Protein AF-A0A7S0DY33-F1 (afdb_monomer_lite)

pLDDT: mean 91.21, std 6.56, range [60.06, 97.56]

Radius of gyration: 19.03 Å; chains: 1; bounding box: 48×40×44 Å

Organism: NCBI:txid33657

InterPro domains:
  IPR036188 FAD/NAD(P)-binding domain superfamily [G3DSA:3.50.50.60] (1-109)

Sequence (123 aa):
GPGGRTAHRRATLADGTEVSFDHAAPYFRAQSPEFKALLREWQSAGHAAPWSEAGDDVWVGTPSNHAICRMLAAQVAEAGGSLLYGRHVRQAQYEAGTEEWSLLATNRQPAPDGTQEERHQFD

Structure (mmCIF, N/CA/C/O backbone):
data_AF-A0A7S0DY33-F1
#
_entry.id   AF-A0A7S0DY33-F1
#
loop_
_atom_site.group_PDB
_atom_site.id
_atom_site.type_symbol
_atom_site.label_atom_id
_atom_site.label_alt_id
_atom_site.label_comp_id
_atom_site.label_asym_id
_atom_site.label_entity_id
_atom_site.label_seq_id
_atom_site.pdbx_PDB_ins_code
_atom_site.Cartn_x
_atom_site.Cartn_y
_atom_site.Cartn_z
_atom_site.occupancy
_atom_site.B_iso_or_equiv
_atom_site.auth_seq_id
_atom_site.auth_comp_id
_atom_site.auth_asym_id
_atom_site.auth_atom_id
_atom_site.pdbx_PDB_model_num
ATOM 1 N N . GLY A 1 1 ? 1.988 7.575 3.597 1.00 75.38 1 GLY A N 1
ATOM 2 C CA . GLY A 1 1 ? 1.135 7.043 2.522 1.00 75.38 1 GLY A CA 1
ATOM 3 C C . GLY A 1 1 ? 1.029 5.532 2.632 1.00 75.38 1 GLY A C 1
ATOM 4 O O . GLY A 1 1 ? 1.730 4.955 3.463 1.00 75.38 1 GLY A O 1
ATOM 5 N N . PRO A 1 2 ? 0.163 4.906 1.825 1.00 83.81 2 PRO A N 1
ATOM 6 C CA . PRO A 1 2 ? -0.108 3.471 1.875 1.00 83.81 2 PRO A CA 1
ATOM 7 C C . PRO A 1 2 ? 1.051 2.707 1.227 1.00 83.81 2 PRO A C 1
ATOM 9 O O . PRO A 1 2 ? 1.524 3.107 0.174 1.00 83.81 2 PRO A O 1
ATOM 12 N N . GLY A 1 3 ? 1.562 1.632 1.821 1.00 85.12 3 GLY A N 1
ATOM 13 C CA . GLY A 1 3 ? 2.568 0.818 1.120 1.00 85.12 3 GLY A CA 1
ATOM 14 C C . GLY A 1 3 ? 3.447 -0.052 1.998 1.00 85.12 3 GLY A C 1
ATOM 15 O O . GLY A 1 3 ? 3.773 -1.167 1.615 1.00 85.12 3 GLY A O 1
ATOM 16 N N . GLY A 1 4 ? 3.821 0.394 3.199 1.00 86.25 4 GLY A N 1
ATOM 17 C CA . GLY A 1 4 ? 4.673 -0.410 4.085 1.00 86.25 4 GLY A CA 1
ATOM 18 C C . GLY A 1 4 ? 5.933 -0.928 3.369 1.00 86.25 4 GLY A C 1
ATOM 19 O O . GLY A 1 4 ? 6.825 -0.150 3.042 1.00 86.25 4 GLY A O 1
ATOM 20 N N . ARG A 1 5 ? 5.994 -2.238 3.089 1.00 87.50 5 ARG A N 1
ATOM 21 C CA . ARG A 1 5 ? 7.114 -2.904 2.389 1.00 87.50 5 ARG A CA 1
ATOM 22 C C . ARG A 1 5 ? 7.119 -2.741 0.859 1.00 87.50 5 ARG A C 1
ATOM 24 O O . ARG A 1 5 ? 8.043 -3.215 0.213 1.00 87.50 5 ARG A O 1
ATOM 31 N N . THR A 1 6 ? 6.145 -2.056 0.271 1.00 85.69 6 THR A N 1
ATOM 32 C CA . THR A 1 6 ? 6.172 -1.625 -1.141 1.00 85.69 6 THR A CA 1
ATOM 33 C C . THR A 1 6 ? 6.531 -0.143 -1.273 1.00 85.69 6 THR A C 1
ATOM 35 O O . THR A 1 6 ? 6.290 0.471 -2.306 1.00 85.69 6 THR A O 1
ATOM 38 N N . ALA A 1 7 ? 7.065 0.470 -0.208 1.00 82.19 7 ALA A N 1
ATOM 39 C CA . ALA A 1 7 ? 7.352 1.895 -0.193 1.00 82.19 7 ALA A CA 1
ATOM 40 C C . ALA A 1 7 ? 8.404 2.298 -1.236 1.00 82.19 7 ALA A C 1
ATOM 42 O O . ALA A 1 7 ? 9.498 1.734 -1.314 1.00 82.19 7 ALA A O 1
ATOM 43 N N . HIS A 1 8 ? 8.061 3.365 -1.947 1.00 84.31 8 HIS A N 1
ATOM 44 C CA . HIS A 1 8 ? 8.905 4.058 -2.900 1.00 84.31 8 HIS A CA 1
ATOM 45 C C . HIS A 1 8 ? 9.634 5.208 -2.194 1.00 84.31 8 HIS A C 1
ATOM 47 O O . HIS A 1 8 ? 8.997 6.049 -1.549 1.00 84.31 8 HIS A O 1
ATOM 53 N N . ARG A 1 9 ? 10.968 5.230 -2.261 1.00 87.44 9 ARG A N 1
ATOM 54 C CA . ARG A 1 9 ? 11.802 6.273 -1.646 1.00 87.44 9 ARG A CA 1
ATOM 55 C C . ARG A 1 9 ? 12.255 7.284 -2.690 1.00 87.44 9 ARG A C 1
ATOM 57 O O . ARG A 1 9 ? 12.422 6.940 -3.852 1.00 87.44 9 ARG A O 1
ATOM 64 N N . ARG A 1 10 ? 12.466 8.522 -2.242 1.00 90.81 10 ARG A N 1
ATOM 65 C CA . ARG A 1 10 ? 13.080 9.611 -3.011 1.00 90.81 10 ARG A CA 1
ATOM 66 C C . ARG A 1 10 ? 14.339 10.072 -2.289 1.00 90.81 10 ARG A C 1
ATOM 68 O O . ARG A 1 10 ? 14.338 10.094 -1.056 1.00 90.81 10 ARG A O 1
ATOM 75 N N . ALA A 1 11 ? 15.379 10.405 -3.037 1.00 91.62 11 ALA A N 1
ATOM 76 C CA . ALA A 1 11 ? 16.625 10.936 -2.511 1.00 91.62 11 ALA A CA 1
ATOM 77 C C . ALA A 1 11 ? 17.235 11.933 -3.497 1.0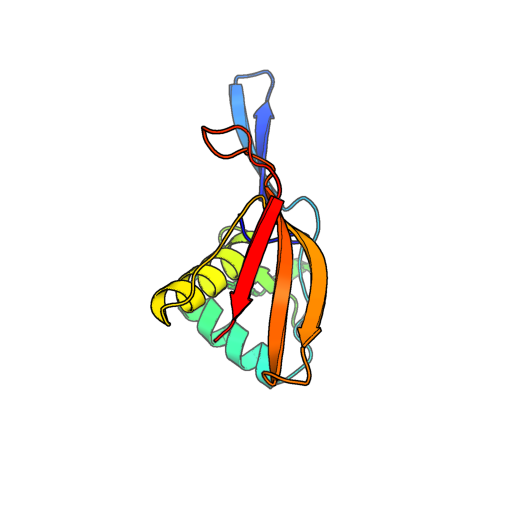0 91.62 11 ALA A C 1
ATOM 79 O O . ALA A 1 11 ? 17.166 11.726 -4.706 1.00 91.62 11 ALA A O 1
ATOM 80 N N . THR A 1 12 ? 17.878 12.962 -2.961 1.00 96.50 12 THR A N 1
ATOM 81 C CA . THR A 1 12 ? 18.673 13.919 -3.729 1.00 96.50 12 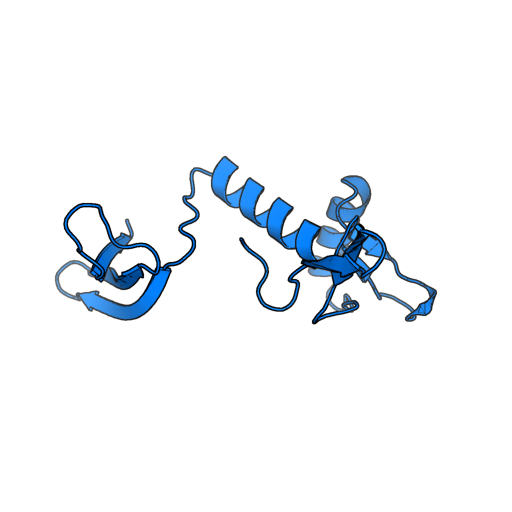THR A CA 1
ATOM 82 C C . THR A 1 12 ? 20.135 13.491 -3.668 1.00 96.50 12 THR A C 1
ATOM 84 O O . THR A 1 12 ? 20.683 13.294 -2.580 1.00 96.50 12 THR A O 1
ATOM 87 N N . LEU A 1 13 ? 20.768 13.307 -4.823 1.00 94.38 13 LEU A N 1
ATOM 88 C CA . LEU A 1 13 ? 22.198 13.030 -4.927 1.00 94.38 13 LEU A CA 1
ATOM 89 C C . LEU A 1 13 ? 23.020 14.307 -4.686 1.00 94.38 13 LEU A C 1
ATOM 91 O O . LEU A 1 13 ? 22.491 15.417 -4.676 1.00 94.38 13 LEU A O 1
ATOM 95 N N . ALA A 1 14 ? 24.332 14.158 -4.487 1.00 95.69 14 ALA A N 1
ATOM 96 C CA . ALA A 1 14 ? 25.223 15.281 -4.173 1.00 95.69 14 ALA A CA 1
ATOM 97 C C . ALA A 1 14 ? 25.275 16.359 -5.274 1.00 95.69 14 ALA A C 1
ATOM 99 O O . ALA A 1 14 ? 25.559 17.517 -4.985 1.00 95.69 14 ALA A O 1
ATOM 100 N N . ASP A 1 15 ? 24.989 15.982 -6.521 1.00 96.25 15 ASP A N 1
ATOM 101 C CA . ASP A 1 15 ? 24.903 16.881 -7.675 1.00 96.25 15 ASP A CA 1
ATOM 102 C C . ASP A 1 15 ? 23.516 17.536 -7.844 1.00 96.25 15 ASP A C 1
ATOM 104 O O . ASP A 1 15 ? 23.289 18.263 -8.808 1.00 96.25 15 ASP A O 1
ATOM 108 N N . GLY A 1 16 ? 22.588 17.295 -6.910 1.00 95.94 16 GLY A N 1
ATOM 109 C CA . GLY A 1 16 ? 21.217 17.803 -6.953 1.00 95.94 16 GLY A CA 1
ATOM 110 C C . GLY A 1 16 ? 20.242 16.935 -7.751 1.00 95.94 16 GLY A C 1
ATOM 111 O O . GLY A 1 16 ? 19.066 17.284 -7.841 1.00 95.94 16 GLY A O 1
ATOM 112 N N . THR A 1 17 ? 20.684 15.808 -8.317 1.00 97.00 17 THR A N 1
ATOM 113 C CA . THR A 1 17 ? 19.801 14.899 -9.055 1.00 97.00 17 THR A CA 1
ATOM 114 C C . THR A 1 17 ? 18.806 14.224 -8.114 1.00 97.00 17 THR A C 1
ATOM 116 O O . THR A 1 17 ? 19.193 13.579 -7.140 1.00 97.00 17 THR A O 1
ATOM 119 N N . GLU A 1 18 ? 17.517 14.309 -8.435 1.00 96.19 18 GLU A N 1
ATOM 120 C CA . GLU A 1 18 ? 16.472 13.555 -7.743 1.00 96.19 18 GLU A CA 1
ATOM 121 C C . GLU A 1 18 ? 16.395 12.130 -8.292 1.00 96.19 18 GLU A C 1
ATOM 123 O O . GLU A 1 18 ? 16.146 11.912 -9.479 1.00 96.19 18 GLU A O 1
ATOM 128 N N . VAL A 1 19 ? 16.557 11.145 -7.413 1.00 92.44 19 VAL A N 1
ATOM 129 C CA . VAL A 1 19 ? 16.361 9.730 -7.730 1.00 92.44 19 VAL A CA 1
ATOM 130 C C . VAL A 1 19 ? 15.237 9.147 -6.898 1.00 92.44 19 VAL A C 1
ATOM 132 O O . VAL A 1 19 ? 14.952 9.577 -5.776 1.00 92.44 19 VAL A O 1
ATOM 135 N N . SER A 1 20 ? 14.593 8.124 -7.446 1.00 88.56 20 SER A N 1
ATOM 136 C CA . SER A 1 20 ? 13.556 7.393 -6.739 1.00 88.56 20 SER A CA 1
ATOM 137 C C . SER A 1 20 ? 13.643 5.905 -7.032 1.00 88.56 20 SER A C 1
ATOM 139 O O . SER A 1 20 ? 14.027 5.509 -8.130 1.00 88.56 20 SER A O 1
ATOM 141 N N . PHE A 1 21 ? 13.363 5.086 -6.025 1.00 87.50 21 PHE A N 1
ATOM 142 C CA . PHE A 1 21 ? 13.546 3.641 -6.110 1.00 87.50 21 PHE A CA 1
ATOM 143 C C . PHE A 1 21 ? 12.678 2.905 -5.092 1.00 87.50 21 PHE A C 1
ATOM 145 O O . PHE A 1 21 ? 12.352 3.419 -4.014 1.00 87.50 21 PHE A O 1
ATOM 152 N N . ASP A 1 22 ? 12.326 1.669 -5.427 1.00 87.44 22 ASP A N 1
ATOM 153 C CA . ASP A 1 22 ? 11.619 0.766 -4.527 1.00 87.44 22 ASP A CA 1
ATOM 154 C C . ASP A 1 22 ? 12.623 0.092 -3.594 1.00 87.44 22 ASP A C 1
ATOM 156 O O . ASP A 1 22 ? 13.523 -0.621 -4.025 1.00 87.44 22 ASP A O 1
ATOM 160 N N . HIS A 1 23 ? 12.508 0.367 -2.294 1.00 80.56 23 HIS A N 1
ATOM 161 C CA . HIS A 1 23 ? 13.562 0.012 -1.336 1.00 80.56 23 HIS A CA 1
ATOM 162 C C . HIS A 1 23 ? 13.403 -1.387 -0.724 1.00 80.56 23 HIS A C 1
ATOM 164 O O . HIS A 1 23 ? 14.364 -1.933 -0.195 1.00 80.56 23 HIS A O 1
ATOM 170 N N . ALA A 1 24 ? 12.189 -1.939 -0.693 1.00 77.44 24 ALA A N 1
ATOM 171 C CA . ALA A 1 24 ? 11.895 -3.133 0.101 1.00 77.44 24 ALA A CA 1
ATOM 172 C C . ALA A 1 24 ? 11.590 -4.361 -0.765 1.00 77.44 24 ALA A C 1
ATOM 174 O O . ALA A 1 24 ? 12.442 -5.235 -0.882 1.00 77.44 24 ALA A O 1
ATOM 175 N N . ALA A 1 25 ? 10.401 -4.450 -1.364 1.00 75.06 25 ALA A N 1
ATOM 176 C CA . ALA A 1 25 ? 10.103 -5.505 -2.329 1.00 75.06 25 ALA A CA 1
ATOM 177 C C . ALA A 1 25 ? 10.519 -5.043 -3.735 1.00 75.06 25 ALA A C 1
ATOM 179 O O . ALA A 1 25 ? 9.975 -4.036 -4.189 1.00 75.06 25 ALA A O 1
ATOM 180 N N . PRO A 1 26 ? 11.446 -5.732 -4.424 1.00 80.06 26 PRO A N 1
ATOM 181 C CA . PRO A 1 26 ? 11.787 -5.408 -5.807 1.00 80.06 26 PRO A CA 1
ATOM 182 C C . PRO A 1 26 ? 10.726 -5.926 -6.788 1.00 80.06 26 PRO A C 1
ATOM 184 O O . PRO A 1 26 ? 10.485 -5.295 -7.809 1.00 80.06 26 PRO A O 1
ATOM 187 N N . TYR A 1 27 ? 10.062 -7.038 -6.459 1.00 91.31 27 TYR A N 1
ATOM 188 C CA . TYR A 1 27 ? 9.037 -7.695 -7.271 1.00 91.31 27 TYR A CA 1
ATOM 189 C C . TYR A 1 27 ? 8.172 -8.631 -6.431 1.00 91.31 27 TYR A C 1
ATOM 191 O O . TYR A 1 27 ? 8.462 -8.880 -5.257 1.00 91.31 27 TYR A O 1
ATOM 199 N N . PHE A 1 28 ? 7.128 -9.189 -7.039 1.00 93.06 28 PHE A N 1
ATOM 200 C CA . PHE A 1 28 ? 6.302 -10.235 -6.443 1.00 93.06 28 PHE A CA 1
ATOM 201 C C . PHE A 1 28 ? 5.911 -11.292 -7.482 1.00 93.06 28 PHE A C 1
ATOM 203 O O . PHE A 1 28 ? 5.926 -11.038 -8.682 1.00 93.06 28 PHE A O 1
ATOM 210 N N . ARG A 1 29 ? 5.577 -12.503 -7.021 1.00 94.69 29 ARG A N 1
ATOM 211 C CA . ARG A 1 29 ? 5.153 -13.617 -7.881 1.00 94.69 29 ARG A CA 1
ATOM 212 C C . ARG A 1 29 ? 3.655 -13.856 -7.739 1.00 94.69 29 ARG A C 1
ATOM 214 O O . ARG A 1 29 ? 3.147 -13.925 -6.621 1.00 94.69 29 ARG A O 1
ATOM 221 N N . ALA A 1 30 ? 2.970 -14.044 -8.859 1.00 94.50 30 ALA A N 1
ATOM 222 C CA . ALA A 1 30 ? 1.554 -14.377 -8.886 1.00 94.50 30 ALA A CA 1
ATOM 223 C C . ALA A 1 30 ? 1.364 -15.892 -8.993 1.00 94.50 30 ALA A C 1
ATOM 225 O O . ALA A 1 30 ? 1.670 -16.486 -10.021 1.00 94.50 30 ALA A O 1
ATOM 226 N N . GLN A 1 31 ? 0.872 -16.537 -7.934 1.00 94.06 31 GLN A N 1
ATOM 227 C CA . GLN A 1 31 ? 0.666 -17.992 -7.934 1.00 94.06 31 GLN A CA 1
ATOM 228 C C . GLN A 1 31 ? -0.795 -18.370 -8.172 1.00 94.06 31 GLN A C 1
ATOM 230 O O . GLN A 1 31 ? -1.069 -19.274 -8.960 1.00 94.06 31 GLN A O 1
ATOM 235 N N . SER A 1 32 ? -1.733 -17.670 -7.531 1.00 96.69 32 SER A N 1
ATOM 236 C CA . SER A 1 32 ? -3.149 -18.019 -7.611 1.00 96.69 32 SER A CA 1
ATOM 237 C C . SER A 1 32 ? -3.814 -17.476 -8.886 1.00 96.69 32 SER A C 1
ATOM 239 O O . SER A 1 32 ? -3.478 -16.369 -9.330 1.00 96.69 32 SER A O 1
ATOM 241 N N . PRO A 1 33 ? -4.760 -18.220 -9.492 1.00 96.69 33 PRO A N 1
ATOM 242 C CA . PRO A 1 33 ? -5.515 -17.752 -10.655 1.00 96.69 33 PRO A CA 1
ATOM 243 C C . PRO A 1 33 ? -6.246 -16.426 -10.418 1.00 96.69 33 PRO A C 1
ATOM 245 O O . PRO A 1 33 ? -6.274 -15.576 -11.306 1.00 96.69 33 PRO A O 1
ATOM 248 N N . GLU A 1 34 ? -6.782 -16.222 -9.216 1.00 97.38 34 GLU A N 1
ATOM 249 C CA . GLU A 1 34 ? -7.537 -15.026 -8.836 1.00 97.38 34 GLU A CA 1
ATOM 250 C C . GLU A 1 34 ? -6.624 -13.799 -8.817 1.00 97.38 34 GLU A C 1
ATOM 252 O O . GLU A 1 34 ? -6.958 -12.753 -9.372 1.00 97.38 34 GLU A O 1
ATOM 257 N N . PHE A 1 35 ? -5.421 -13.934 -8.251 1.00 96.31 35 PHE A N 1
ATOM 258 C CA . PHE A 1 35 ? -4.468 -12.830 -8.226 1.00 96.31 35 PHE A CA 1
ATOM 259 C C . PHE A 1 35 ? -3.897 -12.541 -9.618 1.00 96.31 35 PHE A C 1
ATOM 261 O O . PHE A 1 35 ? -3.714 -11.382 -9.983 1.00 96.31 35 PHE A O 1
ATOM 268 N N . LYS A 1 36 ? -3.690 -13.576 -10.443 1.00 96.62 36 LYS A N 1
ATOM 269 C CA . LYS A 1 36 ? -3.323 -13.401 -11.857 1.00 96.62 36 LYS A CA 1
ATOM 270 C C . LYS A 1 36 ? -4.401 -12.646 -12.641 1.00 96.62 36 LYS A C 1
ATOM 272 O O . LYS A 1 36 ? -4.053 -11.858 -13.515 1.00 96.62 36 LYS A O 1
ATOM 277 N N . ALA A 1 37 ? -5.684 -12.868 -12.349 1.00 97.00 37 ALA A N 1
ATOM 278 C CA . ALA A 1 37 ? -6.775 -12.125 -12.977 1.00 97.00 37 ALA A CA 1
ATOM 279 C C . ALA A 1 37 ? -6.726 -10.635 -12.602 1.00 97.00 37 ALA A C 1
ATOM 281 O O . ALA A 1 37 ? -6.683 -9.797 -13.501 1.00 97.00 37 ALA A O 1
ATOM 282 N N . LEU A 1 38 ? -6.587 -10.321 -11.307 1.00 97.00 38 LEU A N 1
ATOM 283 C CA . LEU A 1 38 ? -6.412 -8.941 -10.832 1.00 97.00 38 LEU A CA 1
ATOM 284 C C . LEU A 1 3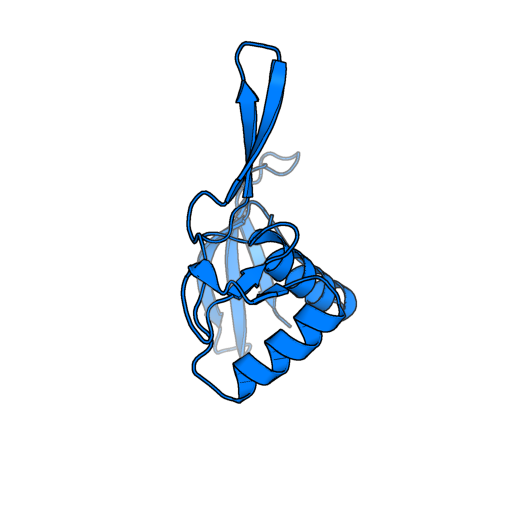8 ? -5.209 -8.253 -11.489 1.00 97.00 38 LEU A C 1
ATOM 286 O O . LEU A 1 38 ? -5.295 -7.105 -11.910 1.00 97.00 38 LEU A O 1
ATOM 290 N N . LEU A 1 39 ? -4.085 -8.956 -11.644 1.00 96.81 39 LEU A N 1
ATOM 291 C CA . LEU A 1 39 ? -2.893 -8.377 -12.266 1.00 96.81 39 LEU A CA 1
ATOM 292 C C . LEU A 1 39 ? -3.078 -8.051 -13.743 1.00 96.81 39 LEU A C 1
ATOM 294 O O . LEU A 1 39 ? -2.501 -7.073 -14.206 1.00 96.81 39 LEU A O 1
ATOM 298 N N . ARG A 1 40 ? -3.895 -8.811 -14.480 1.00 96.81 40 ARG A N 1
ATOM 299 C CA . ARG A 1 40 ? -4.234 -8.465 -15.870 1.00 96.81 40 ARG A CA 1
ATOM 300 C C . ARG A 1 40 ? -5.052 -7.179 -15.934 1.00 96.81 40 ARG A C 1
ATOM 302 O O . ARG A 1 40 ? -4.788 -6.337 -16.789 1.00 96.81 40 ARG A O 1
ATOM 309 N N . GLU A 1 41 ? -5.999 -7.001 -15.016 1.00 97.44 41 GLU A N 1
ATOM 310 C CA . GLU A 1 41 ? -6.768 -5.757 -14.903 1.00 97.44 41 GLU A CA 1
ATOM 311 C C . GLU A 1 41 ? -5.837 -4.586 -14.573 1.00 97.44 41 GLU A C 1
ATOM 313 O O . GLU A 1 41 ? -5.817 -3.578 -15.283 1.00 97.44 41 GLU A O 1
ATOM 318 N N . TRP A 1 42 ? -4.979 -4.746 -13.565 1.00 97.38 42 TRP A N 1
ATOM 319 C CA . TRP A 1 42 ? -4.028 -3.712 -13.156 1.00 97.38 42 TRP A CA 1
ATOM 320 C C . TRP A 1 42 ? -2.993 -3.414 -14.239 1.00 97.38 42 TRP A C 1
ATOM 322 O O . TRP A 1 42 ? -2.583 -2.266 -14.384 1.00 97.38 42 TRP A O 1
ATOM 332 N N . GLN A 1 43 ? -2.605 -4.409 -15.035 1.00 97.56 43 GLN A N 1
ATOM 333 C CA . GLN A 1 43 ? -1.749 -4.217 -16.199 1.00 97.56 43 GLN A CA 1
ATOM 334 C C . GLN A 1 43 ? -2.428 -3.371 -17.264 1.00 97.56 43 GLN A C 1
ATOM 336 O O . GLN A 1 43 ? -1.823 -2.425 -17.764 1.00 97.56 43 GLN A O 1
ATOM 341 N N . SER A 1 44 ? -3.689 -3.668 -17.584 1.00 97.44 44 SER A N 1
ATOM 342 C CA . SER A 1 44 ? -4.448 -2.872 -18.553 1.00 97.44 44 SER A CA 1
ATOM 343 C C . SER A 1 44 ? -4.641 -1.421 -18.096 1.00 97.44 44 SER A C 1
ATOM 345 O O . SER A 1 44 ? -4.654 -0.514 -18.924 1.00 97.44 44 SER A O 1
ATOM 347 N N . ALA A 1 45 ? -4.700 -1.194 -16.780 1.00 96.50 45 ALA A N 1
ATOM 348 C CA . ALA A 1 45 ? -4.761 0.127 -16.160 1.00 96.50 45 ALA A CA 1
ATOM 349 C C . ALA A 1 45 ? -3.380 0.793 -15.957 1.00 96.50 45 ALA A C 1
ATOM 351 O O . ALA A 1 45 ? -3.304 1.918 -15.468 1.00 96.50 45 ALA A O 1
ATOM 352 N N . GLY A 1 46 ? -2.277 0.123 -16.312 1.00 97.19 46 GLY A N 1
ATOM 353 C CA . GLY A 1 46 ? -0.920 0.664 -16.187 1.00 97.19 46 GLY A CA 1
ATOM 354 C C . GLY A 1 46 ? -0.360 0.699 -14.758 1.00 97.19 46 GLY A C 1
ATOM 355 O O . GLY A 1 46 ? 0.592 1.435 -14.494 1.00 97.19 46 GLY A O 1
ATOM 356 N N . HIS A 1 47 ? -0.921 -0.080 -13.832 1.00 97.25 47 HIS A N 1
ATOM 357 C CA . HIS A 1 47 ? -0.502 -0.152 -12.426 1.00 97.25 47 HIS A CA 1
ATOM 358 C C . HIS A 1 47 ? 0.434 -1.320 -12.103 1.00 97.25 47 HIS A C 1
ATOM 360 O O . HIS A 1 47 ? 1.100 -1.290 -11.064 1.00 97.25 47 HIS A O 1
ATOM 366 N N . ALA A 1 48 ? 0.499 -2.333 -12.966 1.00 97.19 48 ALA A N 1
ATOM 367 C CA . ALA A 1 48 ? 1.411 -3.462 -12.837 1.00 97.19 48 ALA A CA 1
ATOM 368 C C . ALA A 1 48 ? 1.930 -3.917 -14.206 1.00 97.19 48 ALA A C 1
ATOM 370 O O . ALA A 1 48 ? 1.276 -3.723 -15.226 1.00 97.19 48 ALA A O 1
ATOM 371 N N . ALA A 1 49 ? 3.088 -4.564 -14.235 1.00 96.88 49 ALA A N 1
ATOM 372 C CA . ALA A 1 49 ? 3.631 -5.171 -15.442 1.00 96.88 49 ALA A CA 1
ATOM 373 C C . ALA A 1 49 ? 4.356 -6.483 -15.110 1.00 96.88 49 ALA A C 1
ATOM 375 O O . ALA A 1 49 ? 4.920 -6.604 -14.016 1.00 96.88 49 ALA A O 1
ATOM 376 N N . PRO A 1 50 ? 4.355 -7.465 -16.030 1.00 96.56 50 PRO A N 1
ATOM 377 C CA . PRO A 1 50 ? 5.218 -8.628 -15.897 1.00 96.56 50 PRO A CA 1
ATOM 378 C C . PRO A 1 50 ? 6.685 -8.187 -15.943 1.00 96.56 50 PRO A C 1
ATOM 380 O O . PRO A 1 50 ? 7.041 -7.264 -16.676 1.00 96.56 50 PRO A O 1
ATOM 383 N N . TRP A 1 51 ? 7.538 -8.868 -15.183 1.00 94.44 51 TRP A N 1
ATOM 384 C CA . TRP A 1 51 ? 8.979 -8.648 -15.185 1.00 94.44 51 TRP A CA 1
ATOM 385 C C . TRP A 1 51 ? 9.711 -9.930 -15.580 1.00 94.44 51 TRP A C 1
ATOM 387 O O . TRP A 1 51 ? 10.081 -10.752 -14.741 1.00 94.44 51 TRP A O 1
ATOM 397 N N . SER A 1 52 ? 9.895 -10.094 -16.890 1.00 89.50 52 SER A N 1
ATOM 398 C CA . SER A 1 52 ? 10.452 -11.297 -17.518 1.00 89.50 52 SER A CA 1
ATOM 399 C C . SER A 1 52 ? 11.854 -11.665 -17.034 1.00 89.50 52 SER A C 1
ATOM 401 O O . SER A 1 52 ? 12.188 -12.840 -16.933 1.00 89.50 52 SER A O 1
ATOM 403 N N . GLU A 1 53 ? 12.672 -10.675 -16.696 1.00 91.56 53 GLU A N 1
ATOM 404 C CA . GLU A 1 53 ? 14.063 -10.840 -16.280 1.00 91.56 53 GLU A CA 1
ATOM 405 C C . GLU A 1 53 ? 14.174 -11.495 -14.898 1.00 91.56 53 GLU A C 1
ATOM 407 O O . GLU A 1 53 ? 15.197 -12.098 -14.581 1.00 91.56 53 GLU A O 1
ATOM 412 N N . ALA A 1 54 ? 13.114 -11.414 -14.088 1.00 90.12 54 ALA A N 1
ATOM 413 C CA . ALA A 1 54 ? 13.016 -12.089 -12.797 1.00 90.12 54 ALA A CA 1
ATOM 414 C C . ALA A 1 54 ? 12.315 -13.466 -12.886 1.00 90.12 54 ALA A C 1
ATOM 416 O O . ALA A 1 54 ? 12.232 -14.184 -11.884 1.00 90.12 54 ALA A O 1
ATOM 417 N N . GLY A 1 55 ? 11.858 -13.858 -14.081 1.00 91.88 55 GLY A N 1
ATOM 418 C CA . GLY A 1 55 ? 11.271 -15.160 -14.396 1.00 91.88 55 GLY A CA 1
ATOM 419 C C . GLY A 1 55 ? 9.754 -15.144 -14.603 1.00 91.88 55 GLY A C 1
ATOM 420 O O . GLY A 1 55 ? 9.088 -14.114 -14.508 1.00 91.88 55 GLY A O 1
ATOM 421 N N . ASP A 1 56 ? 9.197 -16.324 -14.875 1.00 92.50 56 ASP A N 1
ATOM 422 C CA . ASP A 1 56 ? 7.771 -16.484 -15.180 1.00 92.50 56 ASP A CA 1
ATOM 423 C C . ASP A 1 56 ? 6.879 -16.089 -14.003 1.00 92.50 56 ASP A C 1
ATOM 425 O O . ASP A 1 56 ? 7.226 -16.324 -12.843 1.00 92.50 56 ASP A O 1
ATOM 429 N N . ASP A 1 57 ? 5.701 -15.536 -14.301 1.00 93.12 57 ASP A N 1
ATOM 430 C CA . ASP A 1 57 ? 4.720 -15.076 -13.309 1.00 93.12 57 ASP A CA 1
ATOM 431 C C . ASP A 1 57 ? 5.284 -14.084 -12.269 1.00 93.12 57 ASP A C 1
ATOM 433 O O . ASP A 1 57 ? 4.720 -13.938 -11.178 1.00 93.12 57 ASP A O 1
ATOM 437 N N . VAL A 1 58 ? 6.390 -13.402 -12.578 1.00 96.25 58 VAL A N 1
ATOM 438 C CA . VAL A 1 58 ? 6.940 -12.320 -11.758 1.00 96.25 58 VAL A CA 1
ATOM 439 C C . VAL A 1 58 ? 6.446 -10.974 -12.269 1.00 96.25 58 VAL A C 1
ATOM 441 O O . VAL A 1 58 ? 6.342 -10.747 -13.471 1.00 96.25 58 VAL A O 1
ATOM 444 N N . TRP A 1 59 ? 6.111 -10.091 -11.333 1.00 96.62 59 TRP A N 1
ATOM 445 C CA . TRP A 1 59 ? 5.458 -8.816 -11.579 1.00 96.62 59 TRP A CA 1
ATOM 446 C C . TRP A 1 59 ? 6.073 -7.705 -10.735 1.00 96.62 59 TRP A C 1
ATOM 448 O O . TRP A 1 59 ? 6.587 -7.932 -9.634 1.00 96.62 59 TRP A O 1
ATOM 458 N N . VAL A 1 60 ? 5.949 -6.489 -11.250 1.00 95.44 60 VAL A N 1
ATOM 459 C CA . VAL A 1 60 ? 6.262 -5.233 -10.565 1.00 95.44 60 VAL A CA 1
ATOM 460 C C . VAL A 1 60 ? 5.087 -4.272 -10.704 1.00 95.44 60 VAL A C 1
ATOM 462 O O . VAL A 1 60 ? 4.284 -4.380 -11.631 1.00 95.44 60 VAL A O 1
ATOM 465 N N . GLY A 1 61 ? 4.972 -3.323 -9.783 1.00 94.69 61 GLY A N 1
ATOM 466 C CA . GLY A 1 61 ? 4.088 -2.176 -9.941 1.00 94.69 61 GLY A CA 1
ATOM 467 C C . GLY A 1 61 ? 4.696 -1.141 -10.886 1.00 94.69 61 GLY A C 1
ATOM 468 O O . GLY A 1 61 ? 5.913 -0.971 -10.940 1.00 94.69 61 GLY A O 1
ATOM 469 N N . THR A 1 62 ? 3.845 -0.410 -11.600 1.00 94.12 62 THR A N 1
ATOM 470 C CA . THR A 1 62 ? 4.250 0.632 -12.551 1.00 94.12 62 THR A CA 1
ATOM 471 C C . THR A 1 62 ? 3.559 1.960 -12.221 1.00 94.12 62 THR A C 1
ATOM 473 O O . THR A 1 62 ? 2.355 1.975 -11.960 1.00 94.12 62 THR A O 1
ATOM 476 N N . PRO A 1 63 ? 4.286 3.097 -12.167 1.00 92.19 63 PRO A N 1
ATOM 477 C CA . PRO A 1 63 ? 5.731 3.257 -12.390 1.00 92.19 63 PRO A CA 1
ATOM 478 C C . PRO A 1 63 ? 6.614 2.785 -11.215 1.00 92.19 63 PRO A C 1
ATOM 4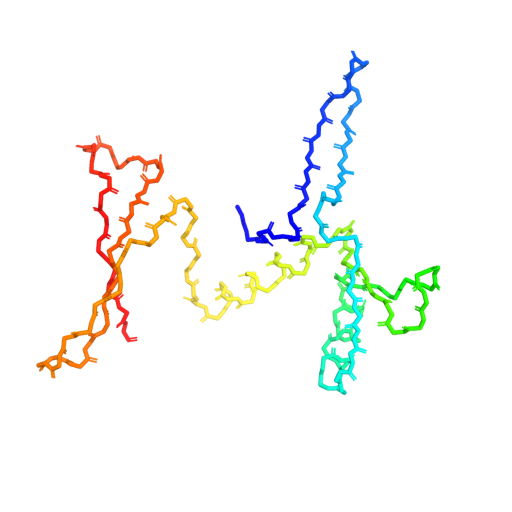80 O O . PRO A 1 63 ? 7.830 2.918 -11.277 1.00 92.19 63 PRO A O 1
ATOM 483 N N . SER A 1 64 ? 6.019 2.280 -10.132 1.00 92.25 64 SER A N 1
ATOM 484 C CA . SER A 1 64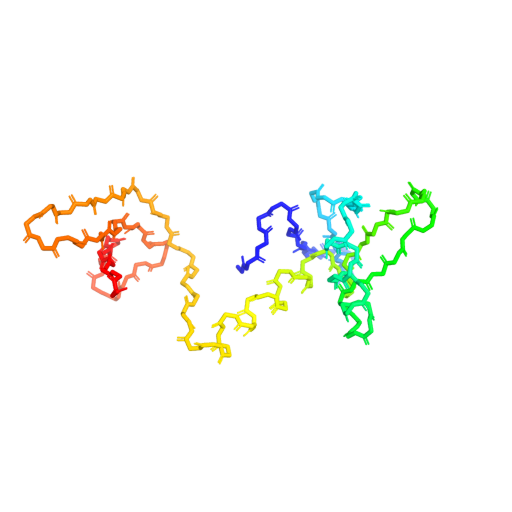 ? 6.736 1.708 -8.989 1.00 92.25 64 SER A CA 1
ATOM 485 C C . SER A 1 64 ? 5.856 0.720 -8.226 1.00 92.25 64 SER A C 1
ATOM 487 O O . SER A 1 64 ? 4.629 0.772 -8.334 1.00 92.25 64 SER A O 1
ATOM 489 N N . ASN A 1 65 ? 6.436 -0.139 -7.387 1.00 92.62 65 ASN A N 1
ATOM 490 C CA . ASN A 1 65 ? 5.693 -1.092 -6.550 1.00 92.62 65 ASN A CA 1
ATOM 491 C C . ASN A 1 65 ? 4.691 -0.402 -5.606 1.00 92.62 65 ASN A C 1
ATOM 493 O O . ASN A 1 65 ? 3.644 -0.962 -5.276 1.00 92.62 65 ASN A O 1
ATOM 497 N N . HIS A 1 66 ? 4.953 0.850 -5.225 1.00 92.38 66 HIS A N 1
ATOM 498 C CA . HIS A 1 66 ? 4.019 1.673 -4.456 1.00 92.38 66 HIS A CA 1
ATOM 499 C C . HIS A 1 66 ? 2.740 2.037 -5.234 1.00 92.38 66 HIS A C 1
ATOM 501 O O . HIS A 1 66 ? 1.710 2.320 -4.617 1.00 92.38 66 HIS A O 1
ATOM 507 N N . ALA A 1 67 ? 2.770 2.037 -6.572 1.00 92.94 67 ALA A N 1
ATOM 508 C CA . ALA A 1 67 ? 1.631 2.416 -7.406 1.00 92.94 67 ALA A CA 1
ATOM 509 C C . ALA A 1 67 ? 0.405 1.524 -7.170 1.00 92.94 67 ALA A C 1
ATOM 511 O O . ALA A 1 67 ? -0.699 2.052 -7.057 1.00 92.94 67 ALA A O 1
ATOM 512 N N . ILE A 1 68 ? 0.609 0.217 -6.973 1.00 94.00 68 ILE A N 1
ATOM 513 C CA . ILE A 1 68 ? -0.464 -0.732 -6.640 1.00 94.00 68 ILE A CA 1
ATOM 514 C C . ILE A 1 68 ? -1.163 -0.310 -5.341 1.00 94.00 68 ILE A C 1
ATOM 516 O O . ILE A 1 68 ? -2.385 -0.215 -5.285 1.00 94.00 68 ILE A O 1
ATOM 520 N N . CYS A 1 69 ? -0.399 0.027 -4.297 1.00 93.31 69 CYS A N 1
ATOM 521 C CA . CYS A 1 69 ? -0.978 0.467 -3.027 1.00 93.31 69 CYS A CA 1
ATOM 522 C C . CYS A 1 69 ? -1.700 1.815 -3.135 1.00 93.31 69 CYS A C 1
ATOM 524 O O . CYS A 1 69 ? -2.680 2.026 -2.426 1.00 93.31 69 CYS A O 1
ATOM 526 N N . ARG A 1 70 ? -1.242 2.727 -4.004 1.00 93.88 70 ARG A N 1
ATOM 527 C CA . ARG A 1 70 ? -1.963 3.982 -4.272 1.00 93.88 70 ARG A CA 1
ATOM 528 C C . ARG A 1 70 ? -3.284 3.742 -4.992 1.00 93.88 70 ARG A C 1
ATOM 530 O O . ARG A 1 70 ? -4.271 4.354 -4.612 1.00 93.88 70 ARG A O 1
ATOM 537 N N . MET A 1 71 ? -3.301 2.855 -5.985 1.00 95.88 71 MET A N 1
ATOM 538 C CA . MET A 1 71 ? -4.522 2.473 -6.697 1.00 95.88 71 MET A CA 1
ATOM 539 C C . MET A 1 71 ? -5.536 1.839 -5.734 1.00 95.88 71 MET A C 1
ATOM 541 O O . MET A 1 71 ? -6.675 2.284 -5.675 1.00 95.88 71 MET A O 1
ATOM 545 N N . LEU A 1 72 ? -5.120 0.868 -4.914 1.00 95.62 72 LEU A N 1
ATOM 546 C CA . LEU A 1 72 ? -6.008 0.254 -3.915 1.00 95.62 72 LEU A CA 1
ATOM 547 C C . LEU A 1 72 ? -6.530 1.279 -2.897 1.00 95.62 72 LEU A C 1
ATOM 549 O O . LEU A 1 72 ? -7.697 1.256 -2.525 1.00 95.62 72 LEU A O 1
ATOM 553 N N . ALA A 1 73 ? -5.680 2.211 -2.462 1.00 95.44 73 ALA A N 1
ATOM 554 C CA . ALA A 1 73 ? -6.098 3.308 -1.596 1.00 95.44 73 ALA A CA 1
ATOM 555 C C . ALA A 1 73 ? -7.140 4.224 -2.266 1.00 95.44 73 ALA A C 1
ATOM 557 O O . ALA A 1 73 ? -8.092 4.638 -1.609 1.00 95.44 73 ALA A O 1
ATOM 558 N N . ALA A 1 74 ? -6.990 4.517 -3.560 1.00 94.88 74 ALA A N 1
ATOM 559 C CA . ALA A 1 74 ? -7.986 5.279 -4.309 1.00 94.88 74 ALA A CA 1
ATOM 560 C C . ALA A 1 74 ? -9.333 4.541 -4.358 1.00 94.88 74 ALA A C 1
ATOM 562 O O . ALA A 1 74 ? -10.351 5.153 -4.062 1.00 94.88 74 ALA A O 1
ATOM 563 N N . GLN A 1 75 ? -9.331 3.224 -4.589 1.00 95.69 75 GLN A N 1
ATOM 564 C CA . GLN A 1 75 ? -10.556 2.411 -4.583 1.00 95.69 75 GLN A CA 1
ATOM 565 C C . GLN A 1 75 ? -11.281 2.443 -3.229 1.00 95.69 75 GLN A C 1
ATOM 567 O O . GLN A 1 75 ? -12.505 2.531 -3.188 1.00 95.69 75 GLN A O 1
ATOM 572 N N . VAL A 1 76 ? -10.547 2.423 -2.108 1.00 95.69 76 VAL A N 1
ATOM 573 C CA . VAL A 1 76 ? -11.152 2.581 -0.770 1.00 95.69 76 VAL A CA 1
ATOM 574 C C . VAL A 1 76 ? -11.825 3.947 -0.632 1.00 95.69 76 VAL A C 1
ATOM 576 O O . VAL A 1 76 ? -12.939 4.023 -0.124 1.00 95.69 76 VAL A O 1
ATOM 579 N N . ALA A 1 77 ? -11.169 5.015 -1.090 1.00 94.44 77 ALA A N 1
ATOM 580 C CA . ALA A 1 77 ? -11.734 6.361 -1.040 1.00 94.44 77 ALA A CA 1
ATOM 581 C C . ALA A 1 77 ? -12.966 6.512 -1.952 1.00 94.44 77 ALA A C 1
ATOM 583 O O . ALA A 1 77 ? -13.959 7.109 -1.547 1.00 94.44 77 ALA A O 1
ATOM 584 N N . GLU A 1 78 ? -12.931 5.932 -3.154 1.00 96.38 78 GLU A N 1
ATOM 585 C CA . GLU A 1 78 ? -14.059 5.898 -4.096 1.00 96.38 78 GLU A CA 1
ATOM 586 C C . GLU A 1 78 ? -15.265 5.138 -3.532 1.00 96.38 78 GLU A C 1
ATOM 588 O O . GLU A 1 78 ? -16.405 5.534 -3.758 1.00 96.38 78 GLU A O 1
ATOM 593 N N . ALA A 1 79 ? -15.020 4.095 -2.735 1.00 96.56 79 ALA A N 1
ATOM 594 C CA . ALA A 1 79 ? -16.053 3.365 -2.007 1.00 96.56 79 ALA A CA 1
ATOM 595 C C . ALA A 1 79 ? -16.590 4.114 -0.765 1.00 96.56 79 ALA A C 1
ATOM 597 O O . ALA A 1 79 ? -17.396 3.559 -0.022 1.00 96.56 79 ALA A O 1
ATOM 598 N N . GLY A 1 80 ? -16.150 5.354 -0.516 1.00 95.25 80 GLY A N 1
ATOM 599 C CA . GLY A 1 80 ? -16.563 6.171 0.631 1.00 95.25 80 GLY A CA 1
ATOM 600 C C . GLY A 1 80 ? -15.744 5.943 1.905 1.00 95.25 80 GLY A C 1
ATOM 601 O O . GLY A 1 80 ? -16.053 6.513 2.950 1.00 95.25 80 GLY A O 1
ATOM 602 N N . GLY A 1 81 ? -14.687 5.131 1.842 1.00 92.69 81 GLY A N 1
ATOM 603 C CA . GLY A 1 81 ? -13.786 4.893 2.963 1.00 92.69 81 GLY A CA 1
ATOM 604 C C . GLY A 1 81 ? -12.841 6.066 3.239 1.00 92.69 81 GLY A C 1
ATOM 605 O O . GLY A 1 81 ? -12.521 6.874 2.368 1.00 92.69 81 GLY A O 1
ATOM 606 N N . SER A 1 82 ? -12.333 6.131 4.471 1.00 90.56 82 SER A N 1
ATOM 607 C CA . SER A 1 82 ? -11.343 7.128 4.899 1.00 90.56 82 SER A CA 1
ATOM 608 C C . SER A 1 82 ? -9.976 6.499 5.163 1.00 90.56 82 SER A C 1
ATOM 610 O O . SER A 1 82 ? -9.865 5.453 5.797 1.00 90.56 82 SER A O 1
ATOM 612 N N . LEU A 1 83 ? -8.908 7.169 4.719 1.00 91.06 83 LEU A N 1
ATOM 613 C CA . LEU A 1 83 ? -7.525 6.732 4.929 1.00 91.06 83 LEU A CA 1
ATOM 614 C C . LEU A 1 83 ? -6.806 7.673 5.897 1.00 91.06 83 LEU A C 1
ATOM 616 O O . LEU A 1 83 ? -6.384 8.771 5.531 1.00 91.06 83 LEU A O 1
ATOM 620 N N . LEU A 1 84 ? -6.626 7.218 7.135 1.00 89.62 84 LEU A N 1
ATOM 621 C CA . LEU A 1 84 ? -5.966 7.984 8.191 1.00 89.62 84 LEU A CA 1
ATOM 622 C C . LEU A 1 84 ? -4.485 7.591 8.297 1.00 89.62 84 LEU A C 1
ATOM 624 O O . LEU A 1 84 ? -4.133 6.508 8.759 1.00 89.62 84 LEU A O 1
ATOM 628 N N . TYR A 1 85 ? -3.586 8.485 7.879 1.00 90.00 85 TYR A N 1
ATOM 629 C CA . TYR A 1 85 ? -2.136 8.264 7.965 1.00 90.00 85 TYR A CA 1
ATOM 630 C C . TYR A 1 85 ? -1.533 8.850 9.238 1.00 90.00 85 TYR A C 1
ATOM 632 O O . TYR A 1 85 ? -2.051 9.810 9.794 1.00 90.00 85 TYR A O 1
ATOM 640 N N . GLY A 1 86 ? -0.393 8.313 9.676 1.00 89.88 86 GLY A N 1
ATOM 641 C CA . GLY A 1 86 ? 0.294 8.819 10.870 1.00 89.88 86 GLY A CA 1
ATOM 642 C C . GLY A 1 86 ? -0.368 8.407 12.186 1.00 89.88 86 GLY A C 1
ATOM 643 O O . GLY A 1 86 ? 0.060 8.883 13.229 1.00 89.88 86 GLY A O 1
ATOM 644 N N . ARG A 1 87 ? -1.359 7.510 12.138 1.00 90.69 87 ARG A N 1
ATOM 645 C CA . ARG A 1 87 ? -1.994 6.907 13.309 1.00 90.69 87 ARG A CA 1
ATOM 646 C C . ARG A 1 87 ? -1.324 5.571 13.599 1.00 90.69 87 ARG A C 1
ATOM 648 O O . ARG A 1 87 ? -1.186 4.740 12.702 1.0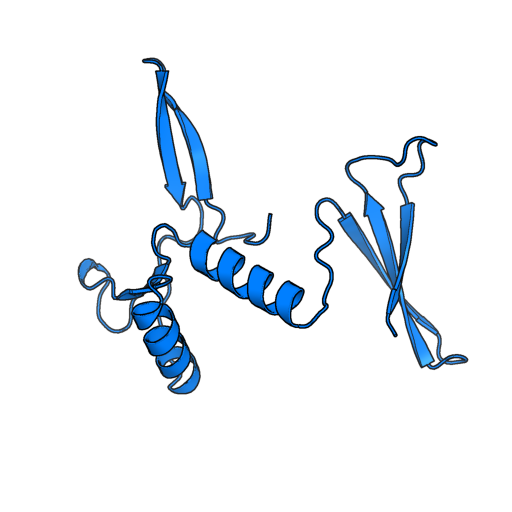0 90.69 87 ARG A O 1
ATOM 655 N N . HIS A 1 88 ? -0.879 5.374 14.830 1.00 92.81 88 HIS A N 1
ATOM 656 C CA . HIS A 1 88 ? -0.378 4.094 15.309 1.00 92.81 88 HIS A CA 1
ATOM 657 C C . HIS A 1 88 ? -1.425 3.500 16.244 1.00 92.81 88 HIS A C 1
ATOM 659 O O . HIS A 1 88 ? -1.568 3.946 17.380 1.00 92.81 88 HIS A O 1
ATOM 665 N N . VAL A 1 89 ? -2.150 2.487 15.770 1.00 93.75 89 VAL A N 1
ATOM 666 C CA . VAL A 1 89 ? -3.125 1.759 16.590 1.00 93.75 89 VAL A CA 1
ATOM 667 C C . VAL A 1 89 ? -2.393 1.054 17.730 1.00 93.75 89 VAL A C 1
ATOM 669 O O . VAL A 1 89 ? -1.497 0.247 17.494 1.00 93.75 89 VAL A O 1
ATOM 672 N N . ARG A 1 90 ? -2.757 1.387 18.966 1.00 95.38 90 ARG A N 1
ATOM 673 C CA . ARG A 1 90 ? -2.196 0.817 20.195 1.00 95.38 90 ARG A CA 1
ATOM 674 C C . ARG A 1 90 ? -3.021 -0.346 20.714 1.00 95.38 90 ARG A C 1
ATOM 676 O O . ARG A 1 90 ? -2.460 -1.291 21.257 1.00 95.38 90 ARG A O 1
ATOM 683 N N . GLN A 1 91 ? -4.336 -0.259 20.550 1.00 95.12 91 GLN A N 1
ATOM 684 C CA . GLN A 1 91 ? -5.270 -1.235 21.082 1.00 95.12 91 GLN A CA 1
ATOM 685 C C . GLN A 1 91 ? -6.508 -1.325 20.193 1.00 95.12 91 GLN A C 1
ATOM 687 O O . GLN A 1 91 ? -6.993 -0.309 19.699 1.00 95.12 91 GLN A O 1
ATOM 692 N N . ALA A 1 92 ? -7.017 -2.546 20.037 1.00 95.38 92 ALA A N 1
ATOM 693 C CA . ALA A 1 92 ? -8.362 -2.824 19.557 1.00 95.38 92 ALA A CA 1
ATOM 694 C C . ALA A 1 92 ? -9.192 -3.357 20.727 1.00 95.38 92 ALA A C 1
ATOM 696 O O . ALA A 1 92 ? -8.722 -4.222 21.470 1.00 95.38 92 ALA A O 1
ATOM 697 N N . GLN A 1 93 ? -10.393 -2.825 20.915 1.00 94.69 93 GLN A N 1
ATOM 698 C CA . GLN A 1 93 ? -11.290 -3.195 22.001 1.00 94.69 93 GLN A CA 1
ATOM 699 C C . GLN A 1 93 ? -12.668 -3.523 21.439 1.00 94.69 93 GLN A C 1
ATOM 701 O O . GLN A 1 93 ? -13.201 -2.760 20.640 1.00 94.69 93 GLN A O 1
ATOM 706 N N . TYR A 1 94 ? -13.231 -4.638 21.896 1.00 94.38 94 TYR A N 1
ATOM 707 C CA . TYR A 1 94 ? -14.602 -5.039 21.614 1.00 94.38 94 TYR A CA 1
ATOM 708 C C . TYR A 1 94 ? -15.457 -4.855 22.868 1.00 94.38 94 TYR A C 1
ATOM 710 O O . TYR A 1 94 ? -15.050 -5.277 23.955 1.00 94.38 94 TYR A O 1
ATOM 718 N N . GLU A 1 95 ? -16.623 -4.233 22.724 1.00 93.56 95 GLU A N 1
ATOM 719 C CA . GLU A 1 95 ? -17.588 -4.041 23.803 1.00 93.56 95 GLU A CA 1
ATOM 720 C C . GLU A 1 95 ? -18.825 -4.910 23.561 1.00 93.56 95 GLU A C 1
ATOM 722 O O . GLU A 1 95 ? -19.695 -4.583 22.767 1.00 93.56 95 GLU A O 1
ATOM 727 N N . ALA A 1 96 ? -18.923 -6.036 24.275 1.00 94.06 96 ALA A N 1
ATOM 728 C CA . ALA A 1 96 ? -19.992 -7.017 24.061 1.00 94.06 96 ALA A CA 1
ATOM 729 C C . ALA A 1 96 ? -21.408 -6.478 24.347 1.00 94.06 96 ALA A C 1
ATOM 731 O O . ALA A 1 96 ? -22.379 -7.041 23.858 1.00 94.06 96 ALA A O 1
ATOM 732 N N . GLY A 1 97 ? -21.537 -5.416 25.151 1.00 94.25 97 GLY A N 1
ATOM 733 C CA . GLY A 1 97 ? -22.834 -4.802 25.449 1.00 94.25 97 GLY A CA 1
ATOM 734 C C . GLY A 1 97 ? -23.425 -4.013 24.278 1.00 94.25 97 GLY A C 1
ATOM 735 O O . GLY A 1 97 ? -24.645 -3.947 24.159 1.00 94.25 97 GLY A O 1
ATOM 736 N N . THR A 1 98 ? -22.573 -3.432 23.430 1.00 90.88 98 THR A N 1
ATOM 737 C CA . THR A 1 98 ? -22.963 -2.676 22.227 1.00 90.88 98 THR A CA 1
ATOM 738 C C . THR A 1 98 ? -22.652 -3.429 20.933 1.00 90.88 98 THR A C 1
ATOM 740 O O . THR A 1 98 ? -23.092 -3.017 19.871 1.00 90.88 98 THR A O 1
ATOM 743 N N . GLU A 1 99 ? -21.918 -4.542 21.026 1.00 93.69 99 GLU A N 1
ATOM 744 C CA . GLU A 1 99 ? -21.362 -5.303 19.903 1.00 93.69 99 GLU A CA 1
ATOM 745 C C . GLU A 1 99 ? -20.429 -4.481 18.995 1.00 93.69 99 GLU A C 1
ATOM 747 O O . GLU A 1 99 ? -20.194 -4.836 17.841 1.00 93.69 99 GLU A O 1
ATOM 752 N N . GLU A 1 100 ? -19.826 -3.421 19.535 1.00 93.56 100 GLU A N 1
ATOM 753 C CA . GLU A 1 100 ? -18.991 -2.493 18.774 1.00 93.56 100 GLU A CA 1
ATOM 754 C C . GLU A 1 100 ? -17.491 -2.753 18.954 1.00 93.56 100 GLU A C 1
ATOM 756 O O . GLU A 1 100 ? -17.004 -3.136 20.027 1.00 93.56 100 GLU A O 1
ATOM 761 N N . TRP A 1 101 ? -16.731 -2.465 17.896 1.00 94.81 101 TRP A N 1
ATOM 762 C CA . TRP A 1 101 ? -15.276 -2.362 17.949 1.00 94.81 101 TRP A CA 1
ATOM 763 C C . TRP A 1 101 ? -14.835 -0.903 18.047 1.00 94.81 101 TRP A C 1
ATOM 765 O O . TRP A 1 101 ? -15.339 -0.023 17.352 1.00 94.81 101 TRP A O 1
ATOM 775 N N . SER A 1 102 ? -13.805 -0.657 18.854 1.00 94.69 102 SER A N 1
ATOM 776 C CA . SER A 1 102 ? -13.081 0.610 18.863 1.00 94.69 102 SER A CA 1
ATOM 777 C C . SER A 1 102 ? -11.572 0.399 18.783 1.00 94.69 102 SER A C 1
ATOM 779 O O . SER A 1 102 ? -11.027 -0.595 19.271 1.00 94.69 102 SER A O 1
ATOM 781 N N . LEU A 1 103 ? -10.882 1.351 18.161 1.00 95.62 103 LEU A N 1
ATOM 782 C CA . LEU A 1 103 ? -9.427 1.422 18.128 1.00 95.62 103 LEU A CA 1
ATOM 783 C C . LEU A 1 103 ? -8.959 2.638 18.922 1.00 95.62 103 LEU A C 1
ATOM 785 O O . LEU A 1 103 ? -9.437 3.750 18.703 1.00 95.62 103 LEU A O 1
ATOM 789 N N . LEU A 1 104 ? -7.981 2.431 19.799 1.00 94.44 104 LEU A N 1
ATOM 790 C CA . LEU A 1 104 ? -7.193 3.507 20.389 1.00 94.44 104 LEU A CA 1
ATOM 791 C C . LEU A 1 104 ? -5.918 3.669 19.565 1.00 94.44 104 LEU A C 1
ATOM 793 O O . LEU A 1 104 ? -5.153 2.711 19.409 1.00 94.44 104 LEU A O 1
ATOM 797 N N . ALA A 1 105 ? -5.672 4.865 19.044 1.00 93.94 105 ALA A N 1
ATOM 798 C CA . ALA A 1 105 ? -4.503 5.167 18.233 1.00 93.94 105 ALA A CA 1
ATOM 799 C C . ALA A 1 105 ? -3.766 6.403 18.749 1.00 93.94 105 ALA A C 1
ATOM 801 O O . ALA A 1 105 ? -4.377 7.329 19.271 1.00 93.94 105 ALA A O 1
ATOM 802 N N . THR A 1 106 ? -2.446 6.434 18.560 1.00 93.06 106 THR A N 1
ATOM 803 C CA . THR A 1 106 ? -1.668 7.662 18.731 1.00 93.06 106 THR A CA 1
ATOM 804 C C . THR A 1 106 ? -1.452 8.351 17.394 1.00 93.06 106 THR A C 1
ATOM 806 O O . THR A 1 106 ? -1.096 7.709 16.401 1.00 93.06 106 THR A O 1
ATOM 809 N N . ASN A 1 107 ? -1.626 9.665 17.358 1.00 89.00 107 ASN A N 1
ATOM 810 C CA . ASN A 1 107 ? -1.371 10.485 16.189 1.00 89.00 107 ASN A CA 1
ATOM 811 C C . ASN A 1 107 ? 0.051 11.060 16.239 1.00 89.00 107 ASN A C 1
ATOM 813 O O . ASN A 1 107 ? 0.457 11.725 17.191 1.00 89.00 107 ASN A O 1
ATOM 817 N N . ARG A 1 108 ? 0.829 10.805 15.183 1.00 85.00 108 ARG A N 1
ATOM 818 C CA . ARG A 1 108 ? 2.189 11.337 15.017 1.00 85.00 108 ARG A CA 1
ATOM 819 C C . ARG A 1 108 ? 2.208 12.866 14.910 1.00 85.00 108 ARG A C 1
ATOM 821 O O . ARG A 1 108 ? 3.231 13.469 15.218 1.00 85.00 108 ARG A O 1
ATOM 828 N N . GLN A 1 109 ? 1.127 13.475 14.432 1.00 81.00 109 GLN A N 1
ATOM 829 C CA . GLN A 1 109 ? 0.949 14.923 14.399 1.00 81.00 109 GLN A CA 1
ATOM 830 C C . GLN A 1 109 ? -0.170 15.287 15.379 1.00 81.00 109 GLN A C 1
ATOM 832 O O . GLN A 1 109 ? -1.330 15.056 15.044 1.00 81.00 109 GLN A O 1
ATOM 837 N N . PRO A 1 110 ? 0.154 15.805 16.578 1.00 72.75 110 PRO A N 1
ATOM 838 C CA . PRO A 1 110 ? -0.852 16.125 17.585 1.00 72.75 110 PRO A CA 1
ATOM 839 C C . PRO A 1 110 ? -1.909 17.081 17.030 1.00 72.75 110 PRO A C 1
ATOM 841 O O . PRO A 1 110 ? -1.605 17.926 16.180 1.00 72.75 110 PRO A O 1
ATOM 844 N N . ALA A 1 111 ? -3.134 16.974 17.539 1.00 73.50 111 ALA A N 1
ATOM 845 C CA . ALA A 1 111 ? -4.152 17.987 17.303 1.00 73.50 111 ALA A CA 1
ATOM 846 C C . ALA A 1 111 ? -3.691 19.356 17.862 1.00 73.50 111 ALA A C 1
ATOM 848 O O . ALA A 1 111 ? -2.768 19.412 18.681 1.00 73.50 111 ALA A O 1
ATOM 849 N N . PRO A 1 112 ? -4.290 20.483 17.427 1.00 77.00 112 PRO A N 1
ATOM 850 C CA . PRO A 1 112 ? -3.883 21.822 17.873 1.00 77.00 112 PRO A CA 1
ATOM 851 C C . PRO A 1 112 ? -3.921 22.034 19.395 1.00 77.00 112 PRO A C 1
ATOM 853 O O . PRO A 1 112 ? -3.210 22.889 19.912 1.00 77.00 112 PRO A O 1
ATOM 856 N N . ASP A 1 113 ? -4.736 21.255 20.105 1.00 83.00 113 ASP A N 1
ATOM 857 C CA . ASP A 1 113 ? -4.857 21.233 21.566 1.00 83.00 113 ASP A CA 1
ATOM 858 C C . ASP A 1 113 ? -3.788 20.364 22.263 1.00 83.00 113 ASP A C 1
ATOM 860 O O . ASP A 1 113 ? -3.763 20.268 23.488 1.00 83.00 113 ASP A O 1
ATOM 864 N N . GLY A 1 114 ? -2.890 19.738 21.496 1.00 78.88 114 GLY A N 1
ATOM 865 C CA . GLY A 1 114 ? -1.847 18.841 21.987 1.00 78.88 114 GLY A CA 1
ATOM 866 C C . GLY A 1 114 ? -2.308 17.399 22.203 1.00 78.88 114 GLY A C 1
ATOM 867 O O . GLY A 1 114 ? -1.485 16.567 22.595 1.00 78.88 114 GLY A O 1
ATOM 868 N N . THR A 1 115 ? -3.574 17.074 21.917 1.00 79.31 115 THR A N 1
ATOM 869 C CA . THR A 1 115 ? -4.092 15.709 22.025 1.00 79.31 115 THR A CA 1
ATOM 870 C C . THR A 1 115 ? -3.364 14.794 21.043 1.00 79.31 115 THR A C 1
ATOM 872 O O . THR A 1 115 ? -3.277 15.066 19.842 1.00 79.31 115 THR A O 1
ATOM 875 N N . GLN A 1 116 ? -2.808 13.702 21.570 1.00 81.44 116 GLN A N 1
ATOM 876 C CA . GLN A 1 116 ? -2.107 12.684 20.783 1.00 81.44 116 GLN A CA 1
ATOM 877 C C . GLN A 1 116 ? -2.870 11.366 20.692 1.00 81.44 116 GLN A C 1
ATOM 879 O O . GLN A 1 116 ? -2.534 10.561 19.831 1.00 81.44 116 GLN A O 1
ATOM 884 N N . GLU A 1 117 ? -3.856 11.125 21.554 1.00 89.12 117 GLU A N 1
ATOM 885 C CA . GLU A 1 117 ? -4.641 9.892 21.552 1.00 89.12 117 GLU A CA 1
ATOM 886 C C . GLU A 1 117 ? -6.014 10.128 20.927 1.00 89.12 117 GLU A C 1
ATOM 888 O O . GLU A 1 117 ? -6.734 11.051 21.295 1.00 89.12 117 GLU A O 1
ATOM 893 N N . GLU A 1 118 ? -6.368 9.276 19.971 1.00 90.00 118 GLU A N 1
ATOM 894 C CA . GLU A 1 118 ? -7.633 9.305 19.246 1.00 90.00 118 GLU A CA 1
ATOM 895 C C . GLU A 1 118 ? -8.334 7.955 19.444 1.00 90.00 118 GLU A C 1
ATOM 897 O O . GLU A 1 118 ? -7.718 6.892 19.300 1.00 90.00 118 GLU A O 1
ATOM 902 N N . ARG A 1 119 ? -9.630 7.989 19.774 1.00 90.31 119 ARG A N 1
ATOM 903 C CA . ARG A 1 119 ? -10.495 6.806 19.754 1.00 90.31 119 ARG A CA 1
ATOM 904 C C . ARG A 1 119 ? -11.320 6.828 18.473 1.00 90.31 119 ARG A C 1
ATOM 906 O O . ARG A 1 119 ? -11.996 7.812 18.192 1.00 90.31 119 ARG A O 1
ATOM 913 N N . HIS A 1 120 ? -11.284 5.728 17.733 1.00 90.38 120 HIS A N 1
ATOM 914 C CA . HIS A 1 120 ? -12.100 5.515 16.545 1.00 90.38 120 HIS A CA 1
ATOM 915 C C . HIS A 1 120 ? -13.101 4.399 16.825 1.00 90.38 120 HIS A C 1
ATOM 917 O O . HIS A 1 120 ? -12.692 3.311 17.229 1.00 90.38 120 HIS A O 1
ATOM 923 N N . GLN A 1 121 ? -14.384 4.675 16.625 1.00 86.88 121 GLN A N 1
ATOM 924 C CA . GLN A 1 121 ? -15.420 3.652 16.518 1.00 86.88 121 GLN A CA 1
ATOM 925 C C . GLN A 1 121 ? -15.636 3.332 15.041 1.00 86.88 121 GLN A C 1
ATOM 927 O O . GLN A 1 121 ? -15.368 4.170 14.175 1.00 86.88 121 GLN A O 1
ATOM 932 N N . PHE A 1 122 ? -16.048 2.101 14.775 1.00 77.12 122 PHE A N 1
ATOM 933 C CA . PHE A 1 122 ? -16.376 1.625 13.439 1.00 77.12 122 PHE A CA 1
ATOM 934 C C . PHE A 1 122 ? -17.848 1.253 13.463 1.00 77.12 122 PHE A C 1
ATOM 936 O O . PHE A 1 122 ? -18.258 0.512 14.358 1.00 77.12 122 PHE A O 1
ATOM 943 N N . ASP A 1 123 ? -18.596 1.810 12.516 1.00 60.06 123 ASP A N 1
ATOM 944 C CA . ASP A 1 123 ? -19.991 1.456 12.258 1.00 60.06 123 ASP A CA 1
ATOM 945 C C . ASP A 1 123 ? -20.103 0.022 11.707 1.00 60.06 123 ASP A C 1
ATOM 947 O O . ASP A 1 123 ? -19.169 -0.418 10.984 1.00 60.06 123 ASP A O 1
#

Foldseek 3Di:
DFQVQQDKDWDQDPVRDIDIAGDGDPKDADDDPVVVVVQVVCVVVQQKDADPVVHPRIMATPVGNCSVRVVVVVVCVVVVHDDDPQWAFPDWDADPVVRWIKTWTFHNDADPVRHGIDIDTDD

Secondary structure (DSSP, 8-state):
---GGGPEEEEE-TTS-EEEEE-S-S-EE--SHHHHHHHHHHHHTTSEEE-GGG-TTEEEESS-HHHHHHHHHHHHHHTT-----SEEEEEEEEETTTTEEEEEEEESS--TT---EEEEE--